Protein AF-A0A327SGZ9-F1 (afdb_monomer_lite)

Foldseek 3Di:
DDDDPVQWFFDDKDAFDADVVVGDGHHPVRPPDRPPFWAQDDQRLHGDDPVPRQWTAGLPFQFIAGPVRNIGGTGRNPNPVDDD

Secondary structure (DSSP, 8-state):
---SGGG-EEEEEEEPEEETTTTEEE-TT----SSSSEEEE-TTS-B--STT-SEEEETTT-EEEETTTTEEEEE---------

pLDDT: mean 81.83, std 14.54, range [39.16, 94.88]

Radius of gyration: 12.17 Å; chains: 1; bounding box: 44×25×24 Å

Structure (mmCIF, N/CA/C/O backbone):
data_AF-A0A327SGZ9-F1
#
_entry.id   AF-A0A327SGZ9-F1
#
loop_
_atom_site.group_PDB
_atom_site.id
_atom_site.type_symbol
_atom_site.label_atom_id
_atom_site.label_alt_id
_atom_site.label_comp_id
_atom_site.label_asym_id
_atom_site.label_entity_id
_atom_site.label_seq_id
_atom_site.pdbx_PDB_ins_code
_atom_site.Cartn_x
_atom_site.Cartn_y
_atom_site.Cartn_z
_atom_site.occupancy
_atom_site.B_iso_or_equiv
_atom_site.auth_seq_id
_atom_site.auth_comp_id
_atom_site.auth_asym_id
_atom_site.auth_atom_id
_atom_site.pdbx_PDB_model_num
ATOM 1 N N . MET A 1 1 ? -25.557 -10.354 -1.093 1.00 41.50 1 MET A N 1
ATOM 2 C CA . MET A 1 1 ? -24.106 -10.557 -0.893 1.00 41.50 1 MET A CA 1
ATOM 3 C C . MET A 1 1 ? -23.550 -9.307 -0.219 1.00 41.50 1 MET A C 1
ATOM 5 O O . MET A 1 1 ? -23.333 -8.315 -0.895 1.00 41.50 1 MET A O 1
ATOM 9 N N . ASN A 1 2 ? -23.427 -9.312 1.113 1.00 39.16 2 ASN A N 1
ATOM 10 C CA . ASN A 1 2 ? -22.906 -8.175 1.884 1.00 39.16 2 ASN A CA 1
ATOM 11 C C . ASN A 1 2 ? -21.380 -8.267 1.945 1.00 39.16 2 ASN A C 1
ATOM 13 O O . ASN A 1 2 ? -20.823 -8.948 2.803 1.00 39.16 2 ASN A O 1
ATOM 17 N N . THR A 1 3 ? -20.689 -7.631 1.007 1.00 45.28 3 THR A N 1
ATOM 18 C CA . THR A 1 3 ? -19.226 -7.648 0.962 1.00 45.28 3 THR A CA 1
ATOM 19 C C . THR A 1 3 ? -18.620 -6.596 1.900 1.00 45.28 3 THR A C 1
ATOM 21 O O . THR A 1 3 ? -18.655 -5.394 1.658 1.00 45.28 3 THR A O 1
ATOM 24 N N . LYS A 1 4 ? -18.029 -7.099 2.989 1.00 54.41 4 LYS A N 1
ATOM 25 C CA . LYS A 1 4 ? -16.657 -6.794 3.441 1.00 54.41 4 LYS A CA 1
ATOM 26 C C . LYS A 1 4 ? -16.242 -5.350 3.813 1.00 54.41 4 LYS A C 1
ATOM 28 O O . LYS A 1 4 ? -15.066 -5.144 4.082 1.00 54.41 4 LYS A O 1
ATOM 33 N N . LYS A 1 5 ? -17.138 -4.363 3.958 1.00 54.66 5 LYS A N 1
ATOM 34 C CA . LYS A 1 5 ? -16.769 -3.082 4.623 1.00 54.66 5 LYS A CA 1
ATOM 35 C C . LYS A 1 5 ? -16.356 -3.255 6.096 1.00 54.66 5 LYS A C 1
ATOM 37 O O . LYS A 1 5 ? -15.617 -2.430 6.612 1.00 54.66 5 LYS A O 1
ATOM 42 N N . GLY A 1 6 ? -16.823 -4.312 6.768 1.00 61.31 6 GLY A N 1
ATOM 43 C CA . GLY A 1 6 ? -16.663 -4.485 8.218 1.00 61.31 6 GLY A CA 1
ATOM 44 C C . GLY A 1 6 ? -15.242 -4.772 8.719 1.00 61.31 6 GLY A C 1
ATOM 45 O O . GLY A 1 6 ? -15.005 -4.634 9.911 1.00 61.31 6 GLY A O 1
ATOM 46 N N . THR A 1 7 ? -14.304 -5.166 7.852 1.00 79.50 7 THR A N 1
ATOM 47 C CA . THR A 1 7 ? -12.912 -5.475 8.245 1.00 79.50 7 THR A CA 1
ATOM 48 C C . THR A 1 7 ? -11.923 -4.354 7.945 1.00 79.50 7 THR A C 1
ATOM 50 O O . THR A 1 7 ? -10.791 -4.417 8.412 1.00 79.50 7 THR A O 1
ATOM 53 N N . PHE A 1 8 ? -12.315 -3.345 7.166 1.00 90.06 8 PHE A N 1
ATOM 54 C CA . PHE A 1 8 ? -11.446 -2.211 6.875 1.00 90.06 8 PHE A CA 1
ATOM 55 C C . PHE A 1 8 ? -11.479 -1.207 8.030 1.00 90.06 8 PHE A C 1
ATOM 57 O O . PHE A 1 8 ? -12.541 -0.709 8.403 1.00 90.06 8 PHE A O 1
ATOM 64 N N . ILE A 1 9 ? -10.305 -0.903 8.570 1.00 92.38 9 ILE A N 1
ATOM 65 C CA . ILE A 1 9 ? -10.087 0.066 9.637 1.00 92.38 9 ILE A CA 1
ATOM 66 C C . ILE A 1 9 ? -9.452 1.302 8.987 1.00 92.38 9 ILE A C 1
ATOM 68 O O . ILE A 1 9 ? -8.277 1.235 8.615 1.00 92.38 9 ILE A O 1
ATOM 72 N N . PRO A 1 10 ? -10.198 2.405 8.796 1.00 90.81 10 PRO A N 1
ATOM 73 C CA . PRO A 1 10 ? -9.621 3.633 8.263 1.00 90.81 10 PRO A CA 1
ATOM 74 C C . PRO A 1 10 ? -8.578 4.187 9.236 1.00 90.81 10 PRO A C 1
ATOM 76 O O . PRO A 1 10 ? -8.727 4.069 10.453 1.00 90.81 10 PRO A O 1
ATOM 79 N N . GLN A 1 11 ? -7.533 4.795 8.689 1.00 87.00 11 GLN A N 1
ATOM 80 C CA . GLN A 1 11 ? -6.524 5.529 9.447 1.00 87.00 11 GLN A CA 1
ATOM 81 C C . GLN A 1 11 ? -6.383 6.927 8.856 1.00 87.00 11 GLN A C 1
ATOM 83 O O . GLN A 1 11 ? -6.804 7.165 7.719 1.00 87.00 11 GLN A O 1
ATOM 88 N N . ASP A 1 12 ? -5.801 7.841 9.629 1.00 87.56 12 ASP A N 1
ATOM 89 C CA . ASP A 1 12 ? -5.332 9.099 9.064 1.00 87.56 12 ASP A CA 1
ATOM 90 C C . ASP A 1 12 ? -4.333 8.795 7.943 1.00 87.56 12 ASP A C 1
ATOM 92 O O . ASP A 1 12 ? -3.597 7.806 7.997 1.00 87.56 12 ASP A O 1
ATOM 96 N N . ALA A 1 13 ? -4.362 9.610 6.890 1.00 83.12 13 ALA A N 1
ATOM 97 C CA . ALA A 1 13 ? -3.508 9.406 5.732 1.00 83.12 13 ALA A CA 1
ATOM 98 C C . ALA A 1 13 ? -2.035 9.508 6.151 1.00 83.12 13 ALA A C 1
ATOM 100 O O . ALA A 1 13 ? -1.571 10.570 6.566 1.00 83.12 13 ALA A O 1
ATOM 101 N N . GLU A 1 14 ? -1.305 8.403 6.023 1.00 90.50 14 GLU A N 1
ATOM 102 C CA . GLU A 1 14 ? 0.119 8.330 6.341 1.00 90.50 14 GLU A CA 1
ATOM 103 C C . GLU A 1 14 ? 0.921 7.934 5.104 1.00 90.50 14 GLU A C 1
ATOM 105 O O . GLU A 1 14 ? 0.601 6.958 4.433 1.00 90.50 14 GLU A O 1
ATOM 110 N N . GLU A 1 15 ? 2.012 8.633 4.808 1.00 91.75 15 GLU A N 1
ATOM 111 C CA . GLU A 1 15 ? 2.895 8.237 3.708 1.00 91.75 15 GLU A CA 1
ATOM 112 C C . GLU A 1 15 ? 3.669 6.956 4.038 1.00 91.75 15 GLU A C 1
ATOM 114 O O . GLU A 1 15 ? 4.115 6.739 5.171 1.00 91.75 15 GLU A O 1
ATOM 119 N N . MET A 1 16 ? 3.889 6.119 3.023 1.00 90.94 16 MET A N 1
ATOM 120 C CA . MET A 1 16 ? 4.837 5.007 3.082 1.00 90.94 16 MET A CA 1
ATOM 121 C C . MET A 1 16 ? 6.243 5.487 3.482 1.00 90.94 16 MET A C 1
ATOM 123 O O . MET A 1 16 ? 6.590 6.660 3.390 1.00 90.94 16 MET A O 1
ATOM 127 N N . GLY A 1 17 ? 7.088 4.569 3.955 1.00 89.44 17 GLY A N 1
ATOM 128 C CA . GLY A 1 17 ? 8.509 4.878 4.123 1.00 89.44 17 GLY A CA 1
ATOM 129 C C . GLY A 1 17 ? 9.220 4.870 2.772 1.00 89.44 17 GLY A C 1
ATOM 130 O O . GLY A 1 17 ? 8.894 4.042 1.926 1.00 89.44 17 GLY A O 1
ATOM 131 N N . TYR A 1 18 ? 10.216 5.731 2.579 1.00 88.94 18 TYR A N 1
ATOM 132 C CA . TYR A 1 18 ? 11.111 5.661 1.423 1.00 88.94 18 TYR A CA 1
ATOM 133 C C . TYR A 1 18 ? 12.437 5.002 1.811 1.00 88.94 18 TYR A C 1
ATOM 135 O O . TYR A 1 18 ? 13.040 5.378 2.816 1.00 88.94 18 TYR A O 1
ATOM 143 N N . HIS A 1 19 ? 12.894 4.009 1.044 1.00 86.19 19 HIS A N 1
ATOM 144 C CA . HIS A 1 19 ? 14.178 3.351 1.279 1.00 86.19 19 HIS A CA 1
ATOM 145 C C . HIS A 1 19 ? 15.264 3.926 0.360 1.00 86.19 19 HIS A C 1
ATOM 147 O O . HIS A 1 19 ? 15.510 3.393 -0.721 1.00 86.19 19 HIS A O 1
ATOM 153 N N . GLU A 1 20 ? 15.969 4.964 0.820 1.00 86.06 20 GLU A N 1
ATOM 154 C CA . GLU A 1 20 ? 16.940 5.733 0.016 1.00 86.06 20 GLU A CA 1
ATOM 155 C C . GLU A 1 20 ? 17.994 4.870 -0.695 1.00 86.06 20 GLU A C 1
ATOM 157 O O . GLU A 1 20 ? 18.258 5.066 -1.874 1.00 86.06 20 GLU A O 1
ATOM 162 N N . TYR A 1 21 ? 18.569 3.871 -0.015 1.00 85.06 21 TYR A N 1
ATOM 163 C CA . TYR A 1 21 ? 19.642 3.051 -0.599 1.00 85.06 21 TYR A CA 1
ATOM 164 C C . TYR A 1 21 ? 19.177 2.125 -1.735 1.00 85.06 21 TYR A C 1
ATOM 166 O O . TYR A 1 21 ? 19.970 1.764 -2.600 1.00 85.06 21 TYR A O 1
ATOM 174 N N . LEU A 1 22 ? 17.909 1.706 -1.726 1.00 81.12 22 LEU A N 1
ATOM 175 C CA . LEU A 1 22 ? 17.383 0.748 -2.706 1.00 81.12 22 LEU A CA 1
ATOM 176 C C . LEU A 1 22 ? 16.408 1.389 -3.702 1.00 81.12 22 LEU A C 1
ATOM 178 O O . LEU A 1 22 ? 15.986 0.721 -4.651 1.00 81.12 22 LEU A O 1
ATOM 182 N N . ASP A 1 23 ? 16.086 2.665 -3.484 1.00 85.19 23 ASP A N 1
ATOM 183 C CA . ASP A 1 23 ? 15.277 3.509 -4.355 1.00 85.19 23 ASP A CA 1
ATOM 184 C C . ASP A 1 23 ? 13.848 2.967 -4.568 1.00 85.19 23 ASP A C 1
ATOM 186 O O . ASP A 1 23 ? 13.384 2.782 -5.693 1.00 85.19 23 ASP A O 1
ATOM 190 N N . TYR A 1 24 ? 13.149 2.621 -3.474 1.00 85.38 24 TYR A N 1
ATOM 191 C CA . TYR A 1 24 ? 11.730 2.236 -3.521 1.00 85.38 24 TYR A CA 1
ATOM 192 C C . TYR A 1 24 ? 10.960 2.505 -2.218 1.00 85.38 24 TYR A C 1
ATOM 194 O O . TYR A 1 24 ? 11.534 2.640 -1.134 1.00 85.38 24 TYR A O 1
ATOM 202 N N . TRP A 1 25 ? 9.629 2.551 -2.337 1.00 86.94 25 TRP A N 1
ATOM 203 C CA . TRP A 1 25 ? 8.686 2.740 -1.232 1.00 86.94 25 TRP A CA 1
ATOM 204 C C . TRP A 1 25 ? 8.421 1.443 -0.464 1.00 86.94 25 TRP A C 1
ATOM 206 O O . TRP A 1 25 ? 8.193 0.387 -1.050 1.00 86.94 25 TRP A O 1
ATOM 216 N N . VAL A 1 26 ? 8.391 1.536 0.863 1.00 89.06 26 VAL A N 1
ATOM 217 C CA . VAL A 1 26 ? 8.198 0.41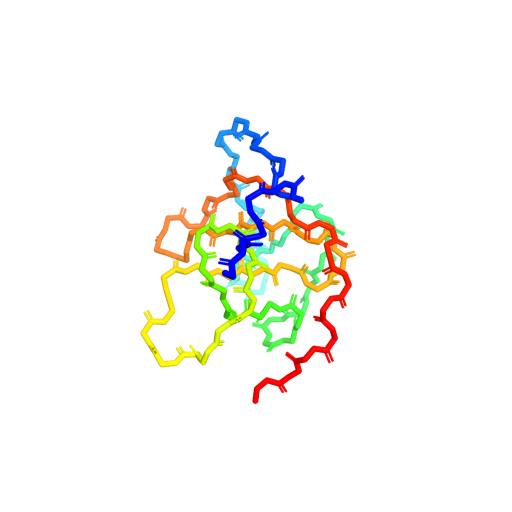7 1.790 1.00 89.06 26 VAL A CA 1
ATOM 218 C C . VAL A 1 26 ? 7.042 0.666 2.749 1.00 89.06 26 VAL A C 1
ATOM 220 O O . VAL A 1 26 ? 6.758 1.788 3.170 1.00 89.06 26 VAL A O 1
ATOM 223 N N . CYS A 1 27 ? 6.373 -0.412 3.150 1.00 89.19 27 CYS A N 1
ATOM 224 C CA . CYS A 1 27 ? 5.341 -0.325 4.176 1.00 89.19 27 CYS A CA 1
ATOM 225 C C . CYS A 1 27 ? 5.961 0.027 5.542 1.00 89.19 27 CYS A C 1
ATOM 227 O O . CYS A 1 27 ? 7.069 -0.409 5.860 1.00 89.19 27 CYS A O 1
ATOM 229 N N . LYS A 1 28 ? 5.215 0.728 6.407 1.00 87.38 28 LYS A N 1
ATOM 230 C CA . LYS A 1 28 ? 5.640 1.068 7.782 1.00 87.38 28 LYS A CA 1
ATOM 231 C C . LYS A 1 28 ? 5.951 -0.150 8.649 1.00 87.38 28 LYS A C 1
ATOM 233 O O . LYS A 1 28 ? 6.811 -0.073 9.521 1.00 87.38 28 LYS A O 1
ATOM 238 N N . CYS A 1 29 ? 5.317 -1.294 8.381 1.00 86.62 29 CYS A N 1
ATOM 239 C CA . CYS A 1 29 ? 5.641 -2.552 9.061 1.00 86.62 29 CYS A CA 1
ATOM 240 C C . CYS A 1 29 ? 7.017 -3.125 8.680 1.00 86.62 29 CYS A C 1
ATOM 242 O O . CYS A 1 29 ? 7.362 -4.215 9.133 1.00 86.62 29 CYS A O 1
ATOM 244 N N . LYS A 1 30 ? 7.794 -2.409 7.853 1.00 73.69 30 LYS A N 1
ATOM 245 C CA . LYS A 1 30 ? 9.102 -2.827 7.348 1.00 73.69 30 LYS A CA 1
ATOM 246 C C . LYS A 1 30 ? 9.014 -4.087 6.484 1.00 73.69 30 LYS A C 1
ATOM 248 O O . LYS A 1 30 ? 9.912 -4.924 6.492 1.00 73.69 30 LYS A O 1
ATOM 253 N N . ASN A 1 31 ? 7.917 -4.241 5.740 1.00 69.19 31 ASN A N 1
ATOM 254 C CA . ASN A 1 31 ? 7.907 -5.189 4.636 1.00 69.19 31 ASN A CA 1
ATOM 255 C C . ASN A 1 31 ? 8.822 -4.633 3.533 1.00 69.19 31 ASN A C 1
ATOM 257 O O . ASN A 1 31 ? 8.494 -3.615 2.925 1.00 69.19 31 ASN A O 1
ATOM 261 N N . PHE A 1 32 ? 9.994 -5.249 3.366 1.00 62.34 32 PHE A N 1
ATOM 262 C CA . PHE A 1 32 ? 11.081 -4.761 2.508 1.00 62.34 32 PHE A CA 1
ATOM 263 C C . PHE A 1 32 ? 11.081 -5.379 1.113 1.00 62.34 32 PHE A C 1
ATOM 265 O O . PHE A 1 32 ? 11.974 -5.099 0.322 1.00 62.34 32 PHE A O 1
ATOM 272 N N . GLU A 1 33 ? 10.139 -6.251 0.793 1.00 64.44 33 GLU A N 1
ATOM 273 C CA . GLU A 1 33 ? 10.170 -6.962 -0.474 1.00 64.44 33 GLU A CA 1
ATOM 274 C C . GLU A 1 33 ? 9.699 -6.025 -1.605 1.00 64.44 33 GLU A C 1
ATOM 276 O O . GLU A 1 33 ? 8.564 -5.560 -1.631 1.00 64.44 33 GLU A O 1
ATOM 281 N N . LYS A 1 34 ? 10.620 -5.676 -2.517 1.00 57.44 34 LYS A N 1
ATOM 282 C CA . LYS A 1 34 ? 10.397 -4.721 -3.625 1.00 57.44 34 LYS A CA 1
ATOM 283 C C . LYS A 1 34 ? 9.296 -5.174 -4.597 1.00 57.44 34 LYS A C 1
ATOM 285 O O . LYS A 1 34 ? 8.693 -4.340 -5.265 1.00 57.44 34 LYS A O 1
ATOM 290 N N . LEU A 1 35 ? 9.080 -6.486 -4.707 1.00 56.91 35 LEU A N 1
ATOM 291 C CA . LEU A 1 35 ? 8.163 -7.119 -5.666 1.00 56.91 35 LEU A CA 1
ATOM 292 C C . LEU A 1 35 ? 7.238 -8.167 -5.034 1.00 56.91 35 LEU A C 1
ATOM 294 O O . LEU A 1 35 ? 6.309 -8.621 -5.693 1.00 56.91 35 LEU A O 1
ATOM 298 N N . ASP A 1 36 ? 7.478 -8.535 -3.779 1.00 66.56 36 ASP A N 1
ATOM 299 C CA . ASP A 1 36 ? 6.696 -9.526 -3.050 1.00 66.56 36 ASP A CA 1
ATOM 300 C C . ASP A 1 36 ? 6.080 -8.848 -1.816 1.00 66.56 36 ASP A C 1
ATOM 302 O O . ASP A 1 36 ? 6.632 -7.909 -1.245 1.00 66.56 36 ASP A O 1
ATOM 306 N N . GLY A 1 37 ? 4.872 -9.247 -1.424 1.00 79.94 37 GLY A N 1
ATOM 307 C CA . GLY A 1 37 ? 4.258 -8.740 -0.197 1.00 79.94 37 GLY A CA 1
ATOM 308 C C . GLY A 1 37 ? 3.337 -7.520 -0.328 1.00 79.94 37 GLY A C 1
ATOM 309 O O . GLY A 1 37 ? 2.861 -7.032 0.702 1.00 79.94 37 GLY A O 1
ATOM 310 N N . PHE A 1 38 ? 3.030 -7.058 -1.544 1.00 87.44 38 PHE A N 1
ATOM 311 C CA . PHE A 1 38 ? 1.924 -6.130 -1.815 1.00 87.44 38 PHE A CA 1
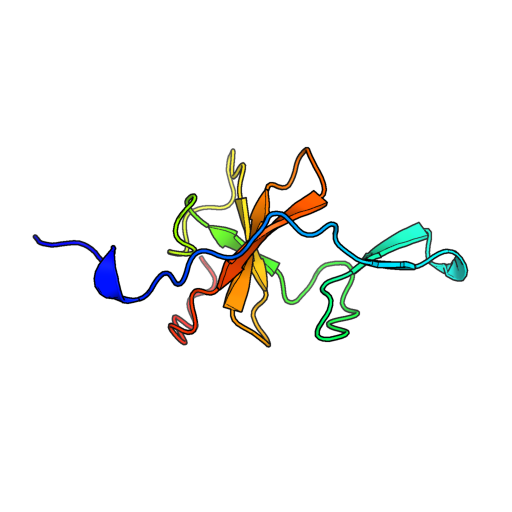ATOM 312 C C . PHE A 1 38 ? 0.976 -6.726 -2.853 1.00 87.44 38 PHE A C 1
ATOM 314 O O . PHE A 1 38 ? 1.321 -6.841 -4.025 1.00 87.44 38 PHE A O 1
ATOM 321 N N . ASN A 1 39 ? -0.240 -7.064 -2.434 1.00 88.81 39 ASN A N 1
ATOM 322 C CA . ASN A 1 39 ? -1.255 -7.593 -3.340 1.00 88.81 39 ASN A CA 1
ATOM 323 C C . ASN A 1 39 ? -2.156 -6.485 -3.864 1.00 88.81 39 ASN A C 1
ATOM 325 O O . ASN A 1 39 ? -2.593 -5.634 -3.093 1.00 88.81 39 ASN A O 1
ATOM 329 N N . ALA A 1 40 ? -2.493 -6.538 -5.150 1.00 90.50 40 ALA A N 1
ATOM 330 C CA . ALA A 1 40 ? -3.510 -5.674 -5.733 1.00 90.50 40 ALA A CA 1
ATOM 331 C C . ALA A 1 40 ? -4.834 -5.795 -4.969 1.00 90.50 40 ALA A C 1
ATOM 333 O O . ALA A 1 40 ? -5.306 -6.898 -4.681 1.00 90.50 40 ALA A O 1
ATOM 334 N N . SER A 1 41 ? -5.433 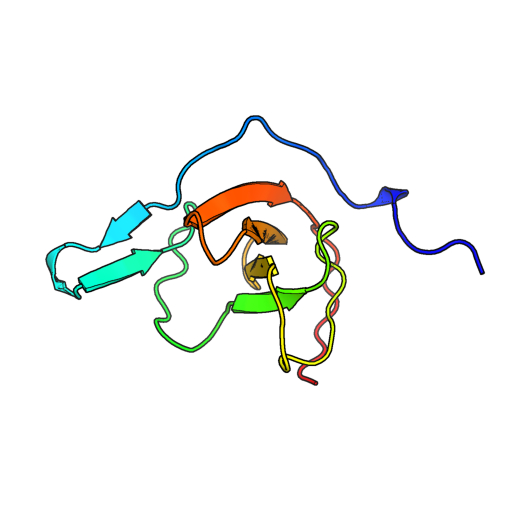-4.657 -4.634 1.00 91.00 41 SER A N 1
ATOM 335 C CA . SER A 1 41 ? -6.678 -4.618 -3.878 1.00 91.00 41 SER A CA 1
ATOM 336 C C . SER A 1 41 ? -7.605 -3.499 -4.337 1.00 91.00 41 SER A C 1
ATOM 338 O O . SER A 1 41 ? -7.203 -2.563 -5.022 1.00 91.00 41 SER A O 1
ATOM 340 N N . ASP A 1 42 ? -8.867 -3.580 -3.926 1.00 92.12 42 ASP A N 1
ATOM 341 C CA . ASP A 1 42 ? -9.750 -2.420 -3.904 1.00 92.12 42 ASP A CA 1
ATOM 342 C C . ASP A 1 42 ? -9.341 -1.441 -2.782 1.00 92.12 42 ASP A C 1
ATOM 344 O O . ASP A 1 42 ? -8.456 -1.711 -1.961 1.00 92.12 42 ASP A O 1
ATOM 348 N N . ARG A 1 43 ? -10.036 -0.301 -2.706 1.00 93.12 43 ARG A N 1
ATOM 349 C CA . ARG A 1 43 ? -9.830 0.732 -1.675 1.00 93.12 43 ARG A CA 1
ATOM 350 C C . ARG A 1 43 ? -10.093 0.278 -0.232 1.00 93.12 43 ARG A C 1
ATOM 352 O O . ARG A 1 43 ? -9.869 1.048 0.694 1.00 93.12 43 ARG A O 1
ATOM 359 N N . TYR A 1 44 ? -10.645 -0.917 -0.038 1.00 92.12 44 TYR A N 1
ATOM 360 C CA . TYR A 1 44 ? -10.930 -1.501 1.269 1.00 92.12 44 TYR A CA 1
ATOM 361 C C . TYR A 1 44 ? -9.952 -2.632 1.603 1.00 92.12 44 TYR A C 1
ATOM 363 O O . TYR A 1 44 ? -10.101 -3.271 2.642 1.00 92.12 44 TYR A O 1
ATOM 371 N N . GLY A 1 45 ? -8.959 -2.907 0.750 1.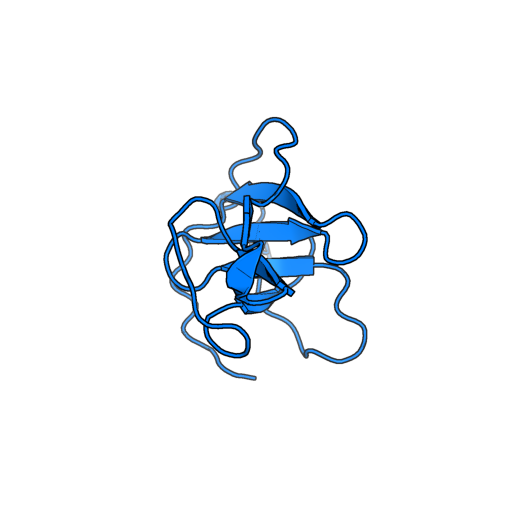00 90.06 45 GLY A N 1
ATOM 372 C CA . GLY A 1 45 ? -7.992 -3.982 0.950 1.00 90.06 45 GLY A CA 1
ATOM 373 C C . GLY A 1 45 ? -8.529 -5.378 0.623 1.00 90.06 45 GLY A C 1
ATOM 374 O O . GLY A 1 45 ? -7.953 -6.365 1.078 1.00 90.06 45 GLY A O 1
ATOM 375 N N . ASN A 1 46 ? -9.633 -5.497 -0.121 1.00 89.00 46 ASN A N 1
ATOM 376 C CA . ASN A 1 46 ? -10.036 -6.787 -0.681 1.00 89.00 46 ASN A CA 1
ATOM 377 C C . ASN A 1 46 ? -9.220 -7.046 -1.934 1.00 89.00 46 ASN A C 1
ATOM 379 O O . ASN A 1 46 ? -9.135 -6.175 -2.796 1.00 89.00 46 ASN A O 1
ATOM 383 N N . LEU A 1 47 ? -8.630 -8.232 -2.036 1.00 88.62 47 LEU A N 1
ATOM 384 C CA . LEU A 1 47 ? -7.754 -8.532 -3.154 1.00 88.62 47 LEU A CA 1
ATOM 385 C C . LEU A 1 47 ? -8.552 -8.557 -4.474 1.00 88.62 47 LEU A C 1
ATOM 387 O O . LEU A 1 47 ? -9.674 -9.070 -4.516 1.00 88.62 47 LEU A O 1
ATOM 391 N N . ILE A 1 48 ? -7.952 -8.031 -5.542 1.00 88.38 48 ILE A N 1
ATOM 392 C CA . ILE A 1 48 ? -8.496 -8.026 -6.910 1.00 88.38 48 ILE A CA 1
ATOM 393 C C . ILE A 1 48 ? -7.417 -8.439 -7.922 1.00 88.38 48 ILE A C 1
ATOM 395 O O . ILE A 1 48 ? -6.237 -8.515 -7.587 1.00 88.38 48 ILE A O 1
ATOM 399 N N . SER A 1 49 ? -7.815 -8.655 -9.179 1.00 86.44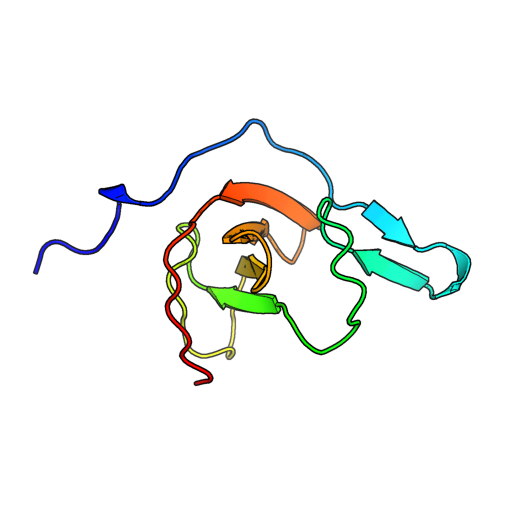 49 SER A N 1
ATOM 400 C CA . SER A 1 49 ? -6.859 -8.809 -10.283 1.00 86.44 49 SER A CA 1
ATOM 401 C C . SER A 1 49 ? -5.930 -7.584 -10.374 1.00 86.44 49 SER A C 1
ATOM 403 O O . SER A 1 49 ? -6.416 -6.456 -10.262 1.00 86.44 49 SER A O 1
ATOM 405 N N . PRO A 1 50 ? -4.617 -7.764 -10.612 1.00 85.56 50 PRO A N 1
ATOM 406 C CA . PRO A 1 50 ? -3.651 -6.663 -10.642 1.00 85.56 50 PRO A CA 1
ATOM 407 C C . PRO A 1 50 ? -3.839 -5.684 -11.805 1.00 85.56 50 PRO A C 1
ATOM 409 O O . PRO A 1 50 ? -3.289 -4.582 -11.778 1.00 85.56 50 PRO A O 1
ATOM 412 N N . ILE A 1 51 ? -4.608 -6.056 -12.830 1.00 84.38 51 ILE A N 1
ATOM 413 C CA . ILE A 1 51 ? -4.822 -5.217 -14.009 1.00 84.38 51 ILE A CA 1
ATOM 414 C C . ILE A 1 51 ? -5.593 -3.952 -13.608 1.00 84.38 51 ILE A C 1
ATOM 416 O O . ILE A 1 51 ? -6.789 -4.003 -13.331 1.00 84.38 51 ILE A O 1
ATOM 420 N N . GLY A 1 52 ? -4.897 -2.812 -13.614 1.00 80.94 52 GLY A N 1
ATOM 421 C CA . GLY A 1 52 ? -5.478 -1.503 -13.304 1.00 80.94 52 GLY A CA 1
ATOM 422 C C . GLY A 1 52 ? -5.700 -1.240 -11.813 1.00 80.94 52 GLY A C 1
ATOM 423 O O . GLY A 1 52 ? -6.490 -0.363 -11.473 1.00 80.94 52 GLY A O 1
ATOM 424 N N . ALA A 1 53 ? -5.037 -1.984 -10.924 1.00 87.38 53 ALA A N 1
ATOM 425 C CA . ALA A 1 53 ? -5.169 -1.775 -9.488 1.00 87.38 53 ALA A CA 1
ATOM 426 C C . ALA A 1 53 ? -4.595 -0.412 -9.062 1.00 87.38 53 ALA A C 1
ATOM 428 O O . ALA A 1 53 ? -3.412 -0.129 -9.242 1.00 87.38 53 ALA A O 1
ATOM 429 N N . GLU A 1 54 ? -5.445 0.427 -8.471 1.00 94.25 54 GLU A N 1
ATOM 430 C CA . GLU A 1 54 ? -5.045 1.724 -7.904 1.00 94.25 54 GLU A CA 1
ATOM 431 C C . GLU A 1 54 ? -4.643 1.622 -6.430 1.00 94.25 54 GLU A C 1
ATOM 433 O O . GLU A 1 54 ? -4.014 2.534 -5.890 1.00 94.25 54 GLU A O 1
ATOM 438 N N . TYR A 1 55 ? -4.980 0.497 -5.795 1.00 93.25 55 TYR A N 1
ATOM 439 C CA . TYR A 1 55 ? -4.665 0.216 -4.406 1.00 93.25 55 TYR A CA 1
ATOM 440 C C . TYR A 1 55 ? -3.935 -1.117 -4.276 1.00 93.25 55 TYR A C 1
ATOM 442 O O . TYR A 1 55 ? -4.143 -2.050 -5.058 1.00 93.25 55 TYR A O 1
ATOM 450 N N . CYS A 1 56 ? -3.096 -1.219 -3.254 1.00 91.94 56 CYS A N 1
ATOM 451 C CA . CYS A 1 56 ? -2.494 -2.477 -2.852 1.00 91.94 56 CYS A CA 1
ATOM 452 C C . CYS A 1 56 ? -2.597 -2.681 -1.340 1.00 91.94 56 CYS A C 1
ATOM 454 O O . CYS A 1 56 ? -2.714 -1.733 -0.564 1.00 91.94 56 CYS A O 1
ATOM 456 N N . ARG A 1 57 ? -2.556 -3.940 -0.912 1.00 91.69 57 ARG A N 1
ATOM 457 C CA . ARG A 1 57 ? -2.561 -4.339 0.490 1.00 91.69 57 ARG A CA 1
ATOM 458 C C . ARG A 1 57 ? -1.256 -5.035 0.842 1.00 91.69 57 ARG A C 1
ATOM 460 O O . ARG A 1 57 ? -0.891 -6.027 0.214 1.00 91.69 57 ARG A O 1
ATOM 467 N N . CYS A 1 58 ? -0.602 -4.564 1.897 1.00 90.12 58 CYS A N 1
ATOM 468 C CA . CYS A 1 58 ? 0.559 -5.225 2.479 1.00 90.12 58 CYS A CA 1
ATOM 469 C C . CYS A 1 58 ? 0.172 -6.602 3.040 1.00 90.12 58 CYS A C 1
ATOM 471 O O . CYS A 1 58 ? -0.697 -6.703 3.905 1.00 90.12 58 CYS A O 1
ATOM 473 N N . GLU A 1 59 ? 0.845 -7.660 2.599 1.00 87.38 59 GLU A N 1
ATOM 474 C CA . GLU A 1 59 ? 0.601 -9.038 3.044 1.00 87.38 59 GLU A CA 1
ATOM 475 C C . GLU A 1 59 ? 0.939 -9.274 4.517 1.00 87.38 59 GLU A C 1
ATOM 477 O O . GLU A 1 59 ? 0.341 -10.137 5.156 1.00 87.38 59 GLU A O 1
ATOM 482 N N . ARG A 1 60 ? 1.894 -8.512 5.067 1.00 86.69 60 ARG A N 1
ATOM 483 C CA . ARG A 1 60 ? 2.374 -8.711 6.442 1.00 86.69 60 ARG A CA 1
ATOM 484 C C . ARG A 1 60 ? 1.470 -8.080 7.493 1.00 86.69 60 ARG A C 1
ATOM 486 O O . ARG A 1 60 ? 1.227 -8.692 8.527 1.00 86.69 60 ARG A O 1
ATOM 493 N N . CYS A 1 61 ? 1.018 -6.849 7.263 1.00 88.31 61 CYS A N 1
ATOM 494 C CA . CYS A 1 61 ? 0.273 -6.072 8.261 1.00 88.31 61 CYS A CA 1
ATOM 495 C C . CYS A 1 61 ? -1.132 -5.665 7.812 1.00 88.31 61 CYS A C 1
ATOM 497 O O . CYS A 1 61 ? -1.873 -5.088 8.602 1.00 88.31 61 CYS A O 1
ATOM 499 N N . GLY A 1 62 ? -1.500 -5.922 6.555 1.00 90.44 62 GLY A N 1
ATOM 500 C CA . GLY A 1 62 ? -2.809 -5.564 6.022 1.00 90.44 62 GLY A CA 1
ATOM 501 C C . GLY A 1 62 ? -2.984 -4.085 5.676 1.00 90.44 62 GLY A C 1
ATOM 502 O O . GLY A 1 62 ? -4.094 -3.696 5.327 1.00 90.44 62 GLY A O 1
ATOM 503 N N . SER A 1 63 ? -1.942 -3.247 5.756 1.00 93.12 63 SER A N 1
ATOM 504 C CA . SER A 1 63 ? -2.037 -1.833 5.359 1.00 93.12 63 SER A CA 1
ATOM 505 C C . SER A 1 63 ? -2.507 -1.707 3.913 1.00 93.12 63 SER A C 1
ATOM 507 O O . SER A 1 63 ? -1.930 -2.336 3.028 1.00 93.12 63 SER A O 1
ATOM 509 N N . VAL A 1 64 ? -3.537 -0.897 3.691 1.00 93.75 64 VAL A N 1
ATOM 510 C CA . VAL A 1 64 ? -4.104 -0.576 2.380 1.00 93.75 64 VAL A CA 1
ATOM 511 C C . VAL A 1 64 ? -3.501 0.737 1.913 1.00 93.75 64 VAL A C 1
ATOM 513 O O . VAL A 1 64 ? -3.508 1.722 2.649 1.00 93.75 64 VAL A O 1
ATOM 516 N N . ILE A 1 65 ? -2.966 0.731 0.703 1.00 93.75 65 ILE A N 1
ATOM 517 C CA . ILE A 1 65 ? -2.130 1.784 0.143 1.00 93.75 65 ILE A CA 1
ATOM 518 C C . ILE A 1 65 ? -2.730 2.229 -1.181 1.00 93.75 65 ILE A C 1
ATOM 520 O O . ILE A 1 65 ? -3.097 1.392 -2.000 1.00 93.75 65 ILE A O 1
ATOM 524 N N . GLU A 1 66 ? -2.791 3.533 -1.410 1.00 94.88 66 GLU A N 1
ATOM 525 C CA . GLU A 1 66 ? -3.014 4.110 -2.730 1.00 94.88 66 GLU A CA 1
ATOM 526 C C . GLU A 1 66 ? -1.681 4.190 -3.487 1.00 94.88 66 GLU A C 1
ATOM 528 O O . GLU A 1 66 ? -0.735 4.847 -3.052 1.00 94.88 66 GLU A O 1
ATOM 533 N N . VAL A 1 67 ? -1.592 3.498 -4.625 1.00 91.12 67 VAL A N 1
ATOM 534 C CA . VAL A 1 67 ? -0.320 3.252 -5.329 1.00 91.12 67 VAL A CA 1
ATOM 535 C C . VAL A 1 67 ? 0.264 4.534 -5.923 1.00 91.12 67 VAL A C 1
ATOM 537 O O . VAL A 1 67 ? 1.472 4.731 -5.887 1.00 91.12 67 VAL A O 1
ATOM 540 N N . LYS A 1 68 ? -0.580 5.431 -6.452 1.00 91.56 68 LYS A N 1
ATOM 541 C CA . LYS A 1 68 ? -0.121 6.674 -7.100 1.00 91.56 68 LYS A CA 1
ATOM 542 C C . LYS A 1 68 ? 0.503 7.659 -6.107 1.00 91.56 68 LYS A C 1
ATOM 544 O O . LYS A 1 68 ? 1.470 8.332 -6.448 1.00 91.56 68 LYS A O 1
ATOM 549 N N . SER A 1 69 ? -0.070 7.757 -4.911 1.00 93.25 69 SER A N 1
ATOM 550 C CA . SER A 1 69 ? 0.329 8.709 -3.868 1.00 93.25 69 SER A CA 1
ATOM 551 C C . SER A 1 69 ? 1.258 8.098 -2.818 1.00 93.25 69 SER A C 1
ATOM 553 O O . SER A 1 69 ? 1.748 8.825 -1.962 1.00 93.25 69 SER A O 1
ATOM 555 N N . HIS A 1 70 ? 1.487 6.780 -2.847 1.00 92.25 70 HIS A N 1
ATOM 556 C CA . HIS A 1 70 ? 2.223 6.042 -1.812 1.00 92.25 70 HIS A CA 1
ATOM 557 C C . HIS A 1 70 ? 1.686 6.313 -0.397 1.00 92.25 70 HIS A C 1
ATOM 559 O O . HIS A 1 70 ? 2.440 6.384 0.574 1.00 92.25 70 HIS A O 1
ATOM 565 N N . THR A 1 71 ? 0.367 6.475 -0.278 1.00 94.50 71 THR A N 1
ATOM 566 C CA . THR A 1 71 ? -0.310 6.820 0.977 1.00 94.50 71 THR A CA 1
ATOM 567 C C . THR A 1 71 ? -1.045 5.609 1.536 1.00 94.50 71 THR A C 1
ATOM 569 O O . THR A 1 71 ? -1.829 4.965 0.843 1.00 94.50 71 THR A O 1
ATOM 572 N N . ILE A 1 72 ? -0.813 5.303 2.807 1.00 94.50 72 ILE A N 1
ATOM 573 C CA . ILE A 1 72 ? -1.569 4.339 3.600 1.00 94.50 72 ILE A CA 1
ATOM 574 C C . ILE A 1 72 ? -2.881 5.005 4.017 1.00 94.50 72 ILE A C 1
ATOM 576 O O . ILE A 1 72 ? -2.882 6.050 4.663 1.00 94.50 72 ILE A O 1
ATOM 580 N N . ILE A 1 73 ? -3.998 4.386 3.644 1.00 94.69 73 ILE A N 1
ATOM 581 C CA . ILE A 1 73 ? -5.354 4.911 3.882 1.00 94.69 73 ILE A CA 1
ATOM 582 C C . ILE A 1 73 ? -6.117 4.132 4.962 1.00 94.69 73 ILE A C 1
ATOM 584 O O . ILE A 1 73 ? -7.244 4.475 5.324 1.00 94.69 73 ILE A O 1
ATOM 588 N N . GLY A 1 74 ? -5.534 3.037 5.447 1.00 93.81 74 GLY A N 1
ATOM 589 C CA . GLY A 1 74 ? -6.120 2.196 6.480 1.00 93.81 74 GLY A CA 1
ATOM 590 C C . GLY A 1 74 ? -5.504 0.807 6.530 1.00 93.81 74 GLY A C 1
ATOM 591 O O . GLY A 1 74 ? -4.479 0.528 5.908 1.00 93.81 74 GLY A O 1
ATOM 592 N N . ILE A 1 75 ? -6.153 -0.086 7.269 1.00 92.69 75 ILE A N 1
ATOM 593 C CA . ILE A 1 75 ? -5.734 -1.474 7.460 1.00 92.69 75 ILE A CA 1
ATOM 594 C C . ILE A 1 75 ? -6.911 -2.400 7.173 1.00 92.69 75 ILE A C 1
ATOM 596 O O . ILE A 1 75 ? -8.013 -2.200 7.672 1.00 92.69 75 ILE A O 1
ATOM 600 N N . ASN A 1 76 ? -6.666 -3.461 6.414 1.00 92.12 76 ASN A N 1
ATOM 601 C CA . ASN A 1 76 ? -7.545 -4.616 6.331 1.00 92.12 76 ASN A CA 1
ATOM 602 C C . ASN A 1 76 ? -6.763 -5.860 6.792 1.00 92.12 76 ASN A C 1
ATOM 604 O O . ASN A 1 76 ? -5.951 -6.381 6.026 1.00 92.12 76 ASN A O 1
ATOM 608 N N . PRO A 1 77 ? -6.999 -6.360 8.019 1.00 84.69 77 PRO A N 1
ATOM 609 C CA . PRO A 1 77 ? -6.259 -7.482 8.589 1.00 84.69 77 PRO A CA 1
ATOM 610 C C . PRO A 1 77 ? -6.711 -8.836 8.025 1.00 84.69 77 PRO A C 1
ATOM 612 O O . PRO A 1 77 ? -6.227 -9.872 8.476 1.00 84.69 77 PRO A O 1
ATOM 615 N N . ASN A 1 78 ? -7.670 -8.856 7.089 1.00 81.00 78 ASN A N 1
ATOM 616 C CA . ASN A 1 78 ? -8.192 -10.097 6.544 1.00 81.00 78 ASN A CA 1
ATOM 617 C C . ASN A 1 78 ? -7.044 -10.910 5.924 1.00 81.00 78 ASN A C 1
ATOM 619 O O . ASN A 1 78 ? -6.410 -10.424 4.981 1.00 81.00 78 ASN A O 1
ATOM 623 N N . PRO A 1 79 ? -6.803 -12.146 6.393 1.00 65.25 79 PRO A N 1
ATOM 624 C CA . PRO A 1 79 ? -5.672 -12.935 5.954 1.00 65.25 79 PRO A CA 1
ATOM 625 C C . PRO A 1 79 ? -5.741 -13.369 4.494 1.00 65.25 79 PRO A C 1
ATOM 627 O O . PRO A 1 79 ? -4.758 -13.983 4.109 1.00 65.25 79 PRO A O 1
ATOM 630 N N . ASP A 1 80 ? -6.830 -13.104 3.732 1.00 64.12 80 ASP A N 1
ATOM 631 C CA . ASP A 1 80 ? -7.058 -13.491 2.320 1.00 64.12 80 ASP A CA 1
ATOM 632 C C . ASP A 1 80 ? -5.721 -13.803 1.612 1.00 64.12 80 ASP A C 1
ATOM 634 O O . ASP A 1 80 ? -5.055 -12.909 1.093 1.00 64.12 80 ASP A O 1
ATOM 638 N N . ARG A 1 81 ? -5.292 -15.076 1.681 1.00 54.88 81 ARG A N 1
ATOM 639 C CA . ARG A 1 81 ? -3.988 -15.573 1.200 1.00 54.88 81 ARG A CA 1
ATOM 640 C C . ARG A 1 81 ? -4.082 -15.936 -0.282 1.00 54.88 81 ARG A C 1
ATOM 642 O O . ARG A 1 81 ? -3.606 -16.986 -0.705 1.00 54.88 81 ARG A O 1
ATOM 649 N N . GLY A 1 82 ? -4.806 -15.128 -1.046 1.00 49.88 82 GLY A N 1
ATOM 650 C CA . GLY A 1 82 ? -5.069 -15.383 -2.453 1.00 49.88 82 GLY A CA 1
ATOM 651 C C . GLY A 1 82 ? -4.090 -14.609 -3.315 1.00 49.88 82 GLY A C 1
ATOM 652 O O . GLY A 1 82 ? -4.293 -13.418 -3.523 1.00 49.88 82 GLY A O 1
ATOM 653 N N . ARG A 1 83 ? -3.065 -15.283 -3.848 1.00 51.34 83 ARG A N 1
ATOM 654 C CA . ARG A 1 83 ? -2.485 -14.846 -5.123 1.00 51.34 83 ARG A CA 1
ATOM 655 C C . ARG A 1 83 ? -3.581 -15.027 -6.176 1.00 51.34 83 ARG A C 1
ATOM 657 O O . ARG A 1 83 ? -4.126 -16.128 -6.275 1.00 51.34 83 ARG A O 1
ATOM 664 N N . PHE A 1 84 ? -3.946 -13.956 -6.875 1.00 49.53 84 PHE A N 1
ATOM 665 C CA . PHE A 1 84 ? -4.629 -14.094 -8.163 1.00 49.53 84 PHE A CA 1
ATOM 666 C C . PHE A 1 84 ? -3.654 -14.635 -9.203 1.00 49.53 84 PHE A C 1
ATOM 668 O O . PHE A 1 84 ? -2.447 -14.318 -9.085 1.00 49.53 84 PHE A O 1
#

Organism: NCBI:txid188932

Sequence (84 aa):
MNTKKGTFIPQDAEEMGYHEYLDYWVCKCKNFE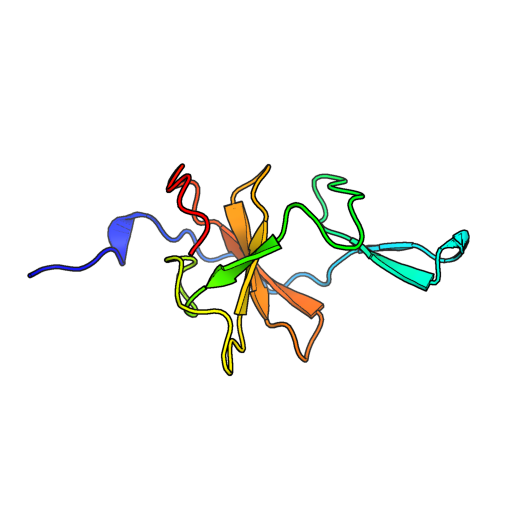KLDGFNASDRYGNLISPIGAEYCRCERCGSVIEVKSHTIIGINPNPDRGRF